Protein AF-F7T5T6-F1 (afdb_monomer)

Mean predicted aligned error: 4.32 Å

Solvent-accessible surface area (backbone atoms only — not comparable to full-atom values): 3941 Å² total; per-residue (Å²): 127,59,51,16,39,31,42,29,25,32,35,99,87,67,49,79,43,79,44,72,41,80,52,23,33,46,76,44,77,51,73,53,77,44,79,45,96,88,71,48,78,46,75,52,47,33,36,31,34,27,35,74,87,67,52,77,49,65,30,36,56,41,83,95,49,63,40,72,111

pLDDT: mean 88.72, std 8.18, range [61.72, 96.19]

InterPro domains:
  IPR005175 PPC domain [PF03479] (17-66)

Nearest PDB structures (foldseek):
  9b8t-assembly1_A  TM=5.344E-01  e=1.390E+00  Homo sapiens
  4ptf-assembly1_A  TM=5.313E-01  e=1.185E+00  Saccharomyces cerevisiae
  9f6j-assembly1_A  TM=5.279E-01  e=2.247E+00  Homo sapiens
  9b8s-assembly1_A  TM=4.985E-01  e=2.370E+00  Homo sapiens
  9f6l-assembly1_A  TM=4.056E-01  e=4.038E+00  Homo sapiens

Secondary structure (DSSP, 8-state):
--EEEEEEEE-TTS-EEEEEEEEEEEEEEEEEEEE-TTS-EEEEEEEEEE-TT--EEEEEEPTT--EE-

Sequence (69 aa):
MGSLVDACLYARGGEVRQVEGPAVEIVSLAGEVRAQVDGSVVASLSGVVADPAGRVHGGCLCRGLIRFV

Structure (mmCIF, N/CA/C/O backbone):
data_AF-F7T5T6-F1
#
_entry.id   AF-F7T5T6-F1
#
loop_
_atom_site.group_PDB
_atom_site.id
_atom_site.type_symbol
_atom_site.label_atom_id
_atom_site.label_alt_id
_atom_site.label_comp_id
_atom_site.label_asym_id
_atom_site.label_entity_id
_atom_site.label_seq_id
_atom_site.pdbx_PDB_ins_code
_atom_site.Cartn_x
_atom_site.Cartn_y
_atom_site.Cartn_z
_atom_site.occupancy
_atom_site.B_iso_or_equiv
_atom_site.auth_seq_id
_atom_site.auth_comp_id
_atom_site.auth_asym_id
_atom_site.auth_atom_id
_atom_site.pdbx_PDB_model_num
ATOM 1 N N . MET A 1 1 ? 7.643 7.670 4.273 1.00 61.72 1 MET A N 1
ATOM 2 C CA . MET A 1 1 ? 7.035 6.871 3.187 1.00 61.72 1 MET A CA 1
ATOM 3 C C . MET A 1 1 ? 7.919 5.659 2.975 1.00 61.72 1 MET A C 1
ATOM 5 O O . MET A 1 1 ? 9.123 5.808 3.138 1.00 61.72 1 MET A O 1
ATOM 9 N N . GLY A 1 2 ? 7.324 4.487 2.765 1.00 79.94 2 GLY A N 1
ATOM 10 C CA . GLY A 1 2 ? 8.011 3.195 2.774 1.00 79.94 2 GLY A CA 1
ATOM 11 C C . GLY A 1 2 ? 7.433 2.245 1.730 1.00 79.94 2 GLY A C 1
ATOM 12 O O . GLY A 1 2 ? 6.491 2.606 1.020 1.00 79.94 2 GLY A O 1
ATOM 13 N N . SER A 1 3 ? 7.994 1.045 1.673 1.00 84.12 3 SER A N 1
ATOM 14 C CA . SER A 1 3 ? 7.716 0.054 0.642 1.00 84.12 3 SER A CA 1
ATOM 15 C C . SER A 1 3 ? 6.762 -1.045 1.113 1.00 84.12 3 SER A C 1
ATOM 17 O O . SER A 1 3 ? 6.618 -1.342 2.304 1.00 84.12 3 SER A O 1
ATOM 19 N N . LEU A 1 4 ? 6.096 -1.648 0.137 1.00 86.12 4 LEU A N 1
ATOM 20 C CA . LEU A 1 4 ? 5.176 -2.761 0.273 1.00 86.12 4 LEU A CA 1
ATOM 21 C C . LEU A 1 4 ? 5.664 -3.942 -0.573 1.00 86.12 4 LEU A C 1
ATOM 23 O O . LEU A 1 4 ? 6.259 -3.764 -1.638 1.00 86.12 4 LEU A O 1
ATOM 27 N N . VAL A 1 5 ? 5.360 -5.150 -0.108 1.00 87.44 5 VAL A N 1
ATOM 28 C CA . VAL A 1 5 ? 5.536 -6.396 -0.865 1.00 87.44 5 VAL A CA 1
ATOM 29 C C . VAL A 1 5 ? 4.466 -6.532 -1.953 1.00 87.44 5 VAL A C 1
ATOM 31 O O . VAL A 1 5 ? 4.724 -7.094 -3.013 1.00 87.44 5 VAL A O 1
ATOM 34 N N . ASP A 1 6 ? 3.262 -6.042 -1.669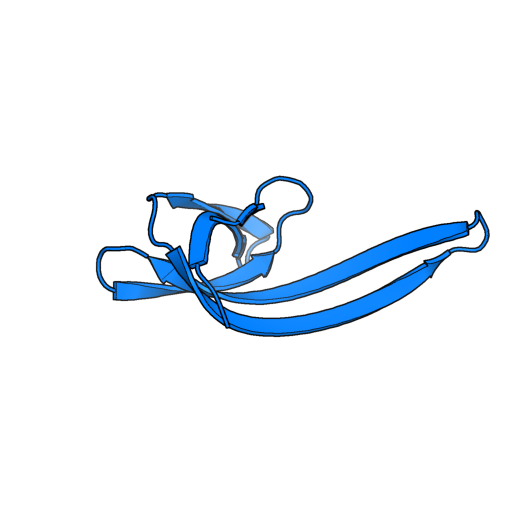 1.00 87.81 6 ASP A N 1
ATOM 35 C CA . ASP A 1 6 ? 2.120 -5.957 -2.574 1.00 87.81 6 ASP A CA 1
ATOM 36 C C . ASP A 1 6 ? 1.131 -4.895 -2.065 1.00 87.81 6 ASP A C 1
ATOM 38 O O . ASP A 1 6 ? 1.166 -4.471 -0.902 1.00 87.81 6 ASP A O 1
ATOM 42 N N . ALA A 1 7 ? 0.251 -4.430 -2.953 1.00 90.38 7 ALA A N 1
ATOM 43 C CA . ALA A 1 7 ? -0.832 -3.531 -2.584 1.00 90.38 7 ALA A CA 1
ATOM 44 C C . ALA A 1 7 ? -2.127 -3.873 -3.317 1.00 90.38 7 ALA A C 1
ATOM 46 O O . ALA A 1 7 ? -2.133 -4.147 -4.513 1.00 90.38 7 ALA A O 1
ATOM 47 N N . CYS A 1 8 ? -3.241 -3.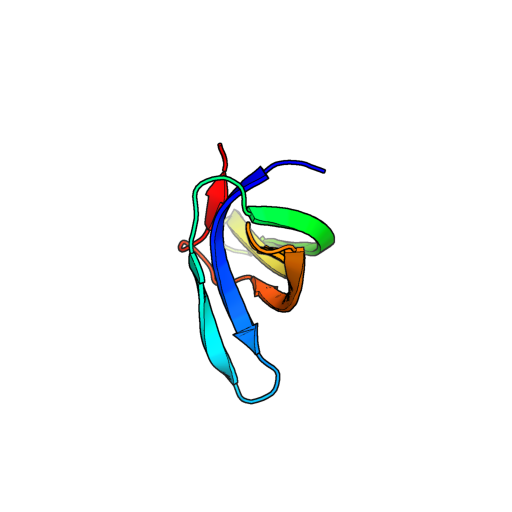739 -2.607 1.00 93.19 8 CYS A N 1
ATOM 48 C CA . CYS A 1 8 ? -4.579 -3.803 -3.172 1.00 93.19 8 CYS A CA 1
ATOM 49 C C . CYS A 1 8 ? -5.252 -2.435 -3.073 1.00 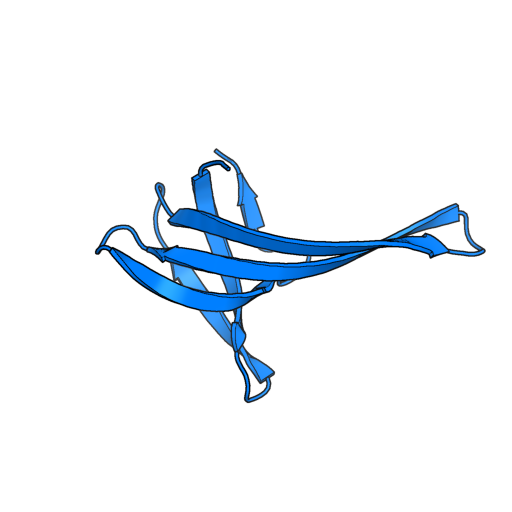93.19 8 CYS A C 1
ATOM 51 O O . CYS A 1 8 ? -5.297 -1.833 -1.993 1.00 93.19 8 CYS A O 1
ATOM 53 N N . LEU A 1 9 ? -5.821 -1.967 -4.186 1.00 93.44 9 LEU A N 1
ATOM 54 C CA . LEU A 1 9 ? -6.574 -0.719 -4.265 1.00 93.44 9 LEU A CA 1
ATOM 55 C C . LEU A 1 9 ? -7.981 -0.949 -4.820 1.00 93.44 9 LEU A C 1
ATOM 57 O O . LEU A 1 9 ? -8.157 -1.652 -5.811 1.00 93.44 9 LEU A O 1
ATOM 61 N N . TYR A 1 10 ? -8.973 -0.271 -4.252 1.00 92.75 10 TYR A N 1
ATOM 62 C CA . TYR A 1 10 ? -10.244 -0.021 -4.922 1.00 92.75 10 TYR A CA 1
ATOM 63 C C . TYR A 1 10 ? -10.074 1.155 -5.878 1.00 92.75 10 TYR A C 1
ATOM 65 O O . TYR A 1 10 ? -9.769 2.279 -5.457 1.00 92.75 10 TYR A O 1
ATOM 73 N N . ALA A 1 11 ? -10.269 0.894 -7.165 1.00 84.44 11 ALA A N 1
ATOM 74 C CA . ALA A 1 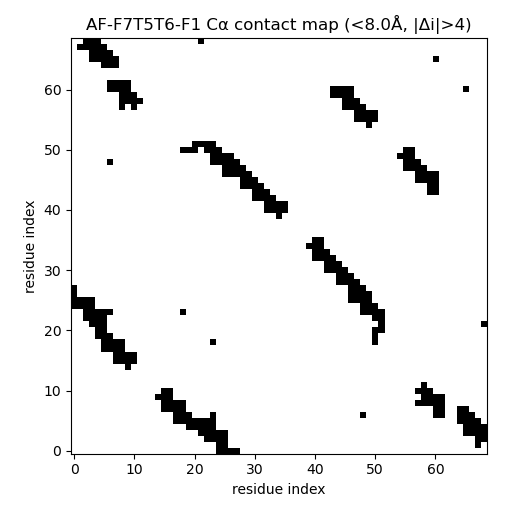11 ? -10.288 1.925 -8.186 1.00 84.44 11 ALA A CA 1
ATOM 75 C C . ALA A 1 11 ? -11.663 2.614 -8.251 1.00 84.44 11 ALA A C 1
ATOM 77 O O . ALA A 1 11 ? -12.611 2.253 -7.552 1.00 84.44 11 ALA A O 1
ATOM 78 N N . ARG A 1 12 ? -11.766 3.669 -9.066 1.00 79.69 12 ARG A N 1
ATOM 79 C CA . ARG A 1 12 ? -12.928 4.573 -9.085 1.00 79.69 12 ARG A CA 1
ATOM 80 C C . ARG A 1 12 ? -14.257 3.868 -9.405 1.00 79.69 12 ARG A C 1
ATOM 82 O O . ARG A 1 12 ? -15.295 4.368 -8.983 1.00 79.69 12 ARG A O 1
ATOM 89 N N . GLY A 1 13 ? -14.241 2.749 -10.131 1.00 79.69 13 GLY A N 1
ATOM 90 C CA . GLY A 1 13 ? -15.433 1.952 -10.445 1.00 79.69 13 GLY A CA 1
ATOM 91 C C . GLY A 1 13 ? -15.775 0.887 -9.398 1.00 79.69 13 GLY A C 1
ATOM 92 O O . GLY A 1 13 ? -16.716 0.124 -9.599 1.00 79.69 13 GLY A O 1
ATOM 93 N N . GLY A 1 14 ? -15.041 0.835 -8.281 1.00 81.69 14 GLY A N 1
ATOM 94 C CA . GLY A 1 14 ? -15.189 -0.188 -7.245 1.00 81.69 14 GLY A CA 1
ATOM 95 C C . GLY A 1 14 ? -14.471 -1.497 -7.573 1.00 81.69 14 GLY A C 1
ATOM 96 O O . GLY A 1 14 ? -14.470 -2.409 -6.747 1.00 81.69 14 GLY A O 1
ATOM 97 N N . GLU A 1 15 ? -13.834 -1.599 -8.742 1.00 88.62 15 GLU A N 1
ATOM 98 C CA . GLU A 1 15 ? -13.011 -2.744 -9.087 1.00 88.62 15 GLU A CA 1
ATOM 99 C C . GLU A 1 15 ? -11.776 -2.829 -8.188 1.00 88.62 15 GLU A C 1
ATOM 101 O O . GLU A 1 15 ? -11.143 -1.825 -7.842 1.00 88.62 15 GLU A O 1
ATOM 106 N N . VAL A 1 16 ? -11.433 -4.060 -7.821 1.00 91.06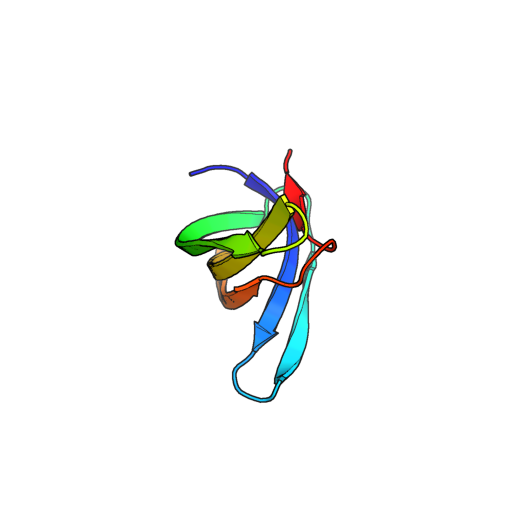 16 VAL A N 1
ATOM 107 C CA . VAL A 1 16 ? -10.231 -4.353 -7.051 1.00 91.06 16 VAL A CA 1
ATOM 108 C C . VAL A 1 16 ? -9.049 -4.437 -8.007 1.00 91.06 16 VAL A C 1
ATOM 110 O O . VAL A 1 16 ? -9.052 -5.229 -8.949 1.00 91.06 16 VAL A O 1
ATOM 113 N N . ARG A 1 17 ? -8.019 -3.636 -7.747 1.00 92.12 17 ARG A N 1
ATOM 114 C CA . ARG A 1 17 ? -6.741 -3.670 -8.447 1.00 92.12 17 ARG A CA 1
ATOM 115 C C . ARG A 1 17 ? -5.664 -4.202 -7.521 1.00 92.12 17 ARG A C 1
ATOM 117 O O . ARG A 1 17 ? -5.326 -3.550 -6.537 1.00 92.12 17 ARG A O 1
ATOM 124 N N . GLN A 1 18 ? -5.099 -5.341 -7.896 1.00 92.06 18 GLN A N 1
ATOM 125 C CA . GLN A 1 18 ? -3.863 -5.827 -7.301 1.00 92.06 18 GLN A CA 1
ATOM 126 C C . GLN A 1 18 ? -2.658 -5.188 -7.988 1.00 92.06 18 GLN A C 1
ATOM 128 O O . GLN A 1 18 ? -2.603 -5.094 -9.216 1.00 92.06 18 GLN A O 1
ATOM 133 N N . VAL A 1 19 ? -1.711 -4.732 -7.178 1.00 91.38 19 VAL A N 1
ATOM 134 C CA . VAL A 1 19 ? -0.417 -4.197 -7.589 1.00 91.38 19 VAL A CA 1
ATOM 135 C C . VAL A 1 19 ? 0.640 -5.122 -7.003 1.00 91.38 19 VAL A C 1
ATOM 137 O O . VAL A 1 19 ? 0.899 -5.115 -5.801 1.00 91.38 19 VAL A O 1
ATOM 140 N N . GLU A 1 20 ? 1.200 -5.964 -7.862 1.00 89.12 20 GLU A N 1
ATOM 141 C CA . GLU A 1 20 ? 2.140 -7.007 -7.468 1.00 89.12 20 GLU A CA 1
ATOM 142 C C . GLU A 1 20 ? 3.588 -6.511 -7.485 1.00 89.12 20 GLU A C 1
ATOM 144 O O . GLU A 1 20 ? 3.996 -5.751 -8.369 1.00 89.12 20 GLU A O 1
ATOM 149 N N . GLY A 1 21 ? 4.386 -7.038 -6.556 1.00 82.69 21 GLY A N 1
ATOM 150 C CA . GLY A 1 21 ? 5.841 -7.038 -6.640 1.00 82.69 21 GLY A CA 1
ATOM 151 C C . GLY A 1 21 ? 6.524 -6.461 -5.400 1.00 82.69 21 GLY A C 1
ATOM 152 O O . GLY A 1 21 ? 6.029 -5.505 -4.815 1.00 82.69 21 GLY A O 1
ATOM 153 N N . PRO A 1 22 ? 7.707 -6.981 -5.025 1.00 76.50 22 PRO A N 1
ATOM 154 C CA . PRO A 1 22 ? 8.306 -6.806 -3.695 1.00 76.50 22 PRO A CA 1
ATOM 155 C C . PRO A 1 22 ? 8.807 -5.384 -3.371 1.00 76.50 22 PRO A C 1
ATOM 157 O O . PRO A 1 22 ? 9.491 -5.188 -2.371 1.00 76.50 22 PRO A O 1
ATOM 160 N N . ALA A 1 23 ? 8.525 -4.411 -4.234 1.00 86.56 23 ALA A N 1
ATOM 161 C CA . ALA A 1 23 ? 9.006 -3.038 -4.153 1.00 86.56 23 ALA A CA 1
ATOM 162 C C . ALA A 1 23 ? 7.923 -2.054 -4.620 1.00 86.56 23 ALA A C 1
ATOM 164 O O . ALA A 1 23 ? 8.189 -1.144 -5.403 1.00 86.56 23 ALA A O 1
ATOM 165 N N . VAL A 1 24 ? 6.677 -2.271 -4.190 1.00 92.75 24 VAL A N 1
ATOM 166 C CA . VAL A 1 24 ? 5.612 -1.290 -4.405 1.00 92.75 24 VAL A CA 1
ATOM 167 C C . VAL A 1 24 ? 5.848 -0.116 -3.459 1.00 92.75 24 VAL A C 1
ATOM 169 O O . VAL A 1 24 ? 5.820 -0.271 -2.241 1.00 92.75 24 VAL A O 1
ATOM 172 N N . GLU A 1 25 ? 6.082 1.072 -4.002 1.00 93.38 25 GLU A N 1
ATOM 173 C CA . GLU A 1 25 ? 6.407 2.259 -3.208 1.00 93.38 25 GLU A CA 1
ATOM 174 C C . GLU A 1 25 ? 5.152 3.066 -2.887 1.00 93.38 25 GLU A C 1
ATOM 176 O O . GLU A 1 25 ? 4.382 3.415 -3.786 1.00 93.38 25 GLU A O 1
ATOM 181 N N . ILE A 1 26 ? 4.952 3.417 -1.614 1.00 92.12 26 ILE A N 1
ATOM 182 C CA . ILE A 1 26 ? 3.876 4.331 -1.215 1.00 92.12 26 ILE A CA 1
ATOM 183 C C . ILE A 1 26 ? 4.318 5.757 -1.532 1.00 92.12 26 ILE A C 1
ATOM 185 O O . ILE A 1 26 ? 5.146 6.323 -0.821 1.00 92.12 26 ILE A O 1
ATOM 189 N N . VAL A 1 27 ? 3.720 6.354 -2.562 1.00 94.81 27 VAL A N 1
ATOM 190 C CA . VAL A 1 27 ? 3.974 7.738 -2.996 1.00 94.81 27 VAL A CA 1
ATOM 191 C C . VAL A 1 27 ? 3.209 8.732 -2.127 1.00 94.81 27 VAL A C 1
ATOM 193 O O . VAL A 1 27 ? 3.713 9.801 -1.795 1.00 94.81 27 VAL A O 1
ATOM 196 N N . SER A 1 28 ? 1.979 8.393 -1.748 1.00 92.81 28 SER A N 1
ATOM 197 C CA . SER A 1 28 ? 1.189 9.185 -0.811 1.00 92.81 28 SER A CA 1
ATOM 198 C C . SER A 1 28 ? 0.178 8.314 -0.081 1.00 92.81 28 SER A C 1
ATOM 200 O O . SER A 1 28 ? -0.300 7.306 -0.603 1.00 92.81 28 SER A O 1
ATOM 202 N N . LEU A 1 29 ? -0.148 8.717 1.143 1.00 92.38 29 LEU A N 1
ATOM 203 C CA . LEU A 1 29 ? -1.164 8.082 1.966 1.00 92.38 29 LEU A CA 1
ATOM 204 C C . LEU A 1 29 ? -1.899 9.170 2.741 1.00 92.38 29 LEU A C 1
ATOM 206 O O . LEU A 1 29 ? -1.272 9.996 3.402 1.00 92.38 29 LEU A O 1
ATOM 210 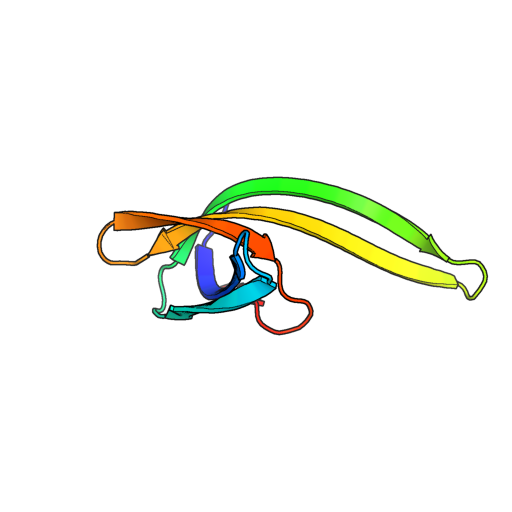N N . ALA A 1 30 ? -3.220 9.163 2.656 1.00 93.25 30 ALA A N 1
ATOM 211 C CA . ALA A 1 30 ? -4.081 10.083 3.371 1.00 93.25 30 ALA A CA 1
ATOM 212 C C . ALA A 1 30 ? -5.343 9.363 3.828 1.00 93.25 30 ALA A C 1
ATOM 214 O O . ALA A 1 30 ? -5.858 8.464 3.159 1.00 93.25 30 ALA A O 1
ATOM 215 N N . GLY A 1 31 ? -5.861 9.779 4.971 1.00 92.56 31 GLY A N 1
ATOM 216 C CA . GLY A 1 31 ? -7.071 9.203 5.513 1.00 92.56 31 GLY A CA 1
ATOM 217 C C . GLY A 1 31 ? -7.193 9.454 6.997 1.00 92.56 31 GLY A C 1
ATOM 218 O O . GLY A 1 31 ? -6.520 10.313 7.566 1.00 92.56 31 GLY A O 1
ATOM 219 N N . GLU A 1 32 ? -8.067 8.681 7.611 1.00 95.50 32 GLU A N 1
ATOM 220 C CA . GLU A 1 32 ? -8.452 8.856 8.998 1.00 95.50 32 GLU A CA 1
ATOM 221 C C . GLU A 1 32 ? -8.480 7.526 9.731 1.00 95.50 32 GLU A C 1
ATOM 223 O O . GLU A 1 32 ? -8.708 6.459 9.152 1.00 95.50 32 GLU A O 1
ATOM 228 N N . VAL A 1 33 ? -8.271 7.625 11.036 1.00 94.69 33 VAL A N 1
ATOM 229 C CA . VAL A 1 33 ? -8.387 6.520 11.972 1.00 94.69 33 VAL A CA 1
ATOM 230 C C . VAL A 1 33 ? -9.391 6.945 13.032 1.00 94.69 33 VAL A C 1
ATOM 232 O O . VAL A 1 33 ? -9.228 7.992 13.659 1.00 94.69 33 VAL A O 1
ATOM 235 N N . ARG A 1 34 ? -10.455 6.161 13.204 1.00 95.88 34 ARG A N 1
ATOM 236 C CA . ARG A 1 34 ? -11.534 6.444 14.155 1.00 95.88 34 ARG A CA 1
ATOM 237 C C . ARG A 1 34 ? -11.714 5.273 15.108 1.00 95.88 34 ARG A C 1
ATOM 239 O O . ARG A 1 34 ? -11.760 4.122 14.676 1.00 95.88 34 ARG A O 1
ATOM 246 N N . ALA A 1 35 ? -11.837 5.583 16.394 1.00 96.19 35 ALA A N 1
ATOM 247 C CA . ALA A 1 35 ? -12.297 4.623 17.386 1.00 96.19 35 ALA A CA 1
ATOM 248 C C . ALA A 1 35 ? -13.811 4.418 17.243 1.00 96.19 35 ALA A C 1
ATOM 250 O O . ALA A 1 35 ? -14.551 5.367 16.974 1.00 96.19 35 ALA A O 1
ATOM 251 N N . GLN A 1 36 ? -14.253 3.182 17.424 1.00 95.94 36 GLN A N 1
ATOM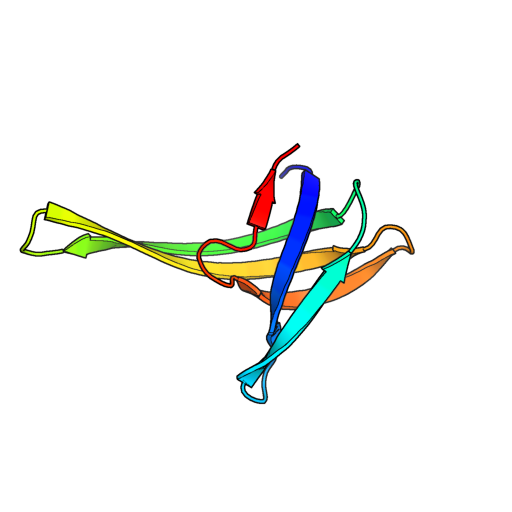 252 C CA . GLN A 1 36 ? -15.653 2.788 17.440 1.00 95.94 36 GLN A CA 1
ATOM 253 C C . GLN A 1 36 ? -16.154 2.642 18.879 1.00 95.94 36 GLN A C 1
ATOM 255 O O . GLN A 1 36 ? -15.374 2.538 19.826 1.00 95.94 36 GLN A O 1
ATOM 260 N N . VAL A 1 37 ? -17.478 2.613 19.044 1.00 95.50 37 VAL A N 1
ATOM 261 C CA . VAL A 1 37 ? -18.134 2.471 20.358 1.00 95.50 37 VAL A CA 1
ATOM 262 C C . VAL A 1 37 ? -17.782 1.142 21.040 1.00 95.50 37 VAL A C 1
ATOM 264 O O . VAL A 1 37 ? -17.718 1.079 22.263 1.00 95.50 37 VAL A O 1
ATOM 267 N N . ASP A 1 38 ? -17.508 0.096 20.259 1.00 95.75 38 ASP A N 1
ATOM 268 C CA . ASP A 1 38 ? -17.079 -1.221 20.748 1.00 95.75 38 ASP A CA 1
ATOM 269 C C . ASP A 1 38 ? -15.582 -1.289 21.116 1.00 95.75 38 ASP A C 1
ATOM 271 O O . ASP A 1 38 ? -15.076 -2.353 21.467 1.00 95.75 38 ASP A O 1
ATOM 275 N N . GLY A 1 39 ? -14.864 -0.164 21.032 1.00 94.38 39 GLY A N 1
ATOM 276 C CA . GLY A 1 39 ? -13.430 -0.071 21.302 1.00 94.38 39 GLY A CA 1
ATOM 277 C C . GLY A 1 39 ? -12.536 -0.515 20.141 1.00 94.38 39 GLY A C 1
ATOM 278 O O . GLY A 1 39 ? -11.315 -0.395 20.245 1.00 94.38 39 GLY A O 1
ATOM 279 N N . SER A 1 40 ? -13.102 -0.991 19.027 1.00 94.56 40 SER A N 1
ATOM 280 C CA . SER A 1 40 ? -12.331 -1.279 17.816 1.00 94.56 40 SER A CA 1
ATOM 281 C C . SER A 1 40 ? -11.855 0.009 17.141 1.00 94.56 40 SER A C 1
ATOM 283 O O . SER A 1 40 ? -12.382 1.101 17.360 1.00 94.56 40 SER A O 1
ATOM 285 N N . VAL A 1 41 ? -10.829 -0.111 16.300 1.00 93.50 41 VAL A N 1
ATOM 286 C CA . VAL A 1 41 ? -10.297 1.004 15.515 1.00 93.50 41 VAL A CA 1
ATOM 287 C C . VAL A 1 41 ? -10.502 0.716 14.041 1.00 93.50 41 VAL A C 1
ATOM 289 O O . VAL A 1 41 ? -10.172 -0.359 13.541 1.00 93.50 41 VAL A O 1
ATOM 292 N N . VAL A 1 42 ? -11.026 1.709 13.333 1.00 92.56 42 VAL A N 1
ATOM 293 C CA . VAL A 1 42 ? -11.274 1.634 11.903 1.00 92.56 42 VAL A CA 1
ATOM 294 C C . VAL A 1 42 ? -10.450 2.687 11.183 1.00 92.56 42 VAL A C 1
ATOM 296 O O . VAL A 1 42 ? -10.562 3.878 11.462 1.00 92.56 42 VAL A O 1
ATOM 299 N N . ALA A 1 43 ? -9.656 2.234 10.215 1.00 92.00 43 ALA A N 1
ATOM 300 C CA . ALA A 1 43 ? -8.965 3.103 9.276 1.00 92.00 43 ALA A CA 1
ATOM 301 C C . ALA A 1 43 ? -9.717 3.165 7.937 1.00 92.00 43 ALA A C 1
ATOM 303 O O . ALA A 1 43 ? -10.215 2.149 7.427 1.00 92.00 43 ALA A O 1
ATOM 304 N N . SER A 1 44 ? -9.778 4.367 7.368 1.00 91.38 44 SER A N 1
ATOM 305 C CA . SER A 1 44 ? -10.184 4.626 5.987 1.00 91.38 44 SER A CA 1
ATOM 306 C C . SER A 1 44 ? -9.042 5.365 5.307 1.00 91.38 44 SER A C 1
ATOM 308 O O . SER A 1 44 ? -8.792 6.530 5.615 1.00 91.38 44 SER A O 1
ATOM 310 N N . LEU A 1 45 ? -8.302 4.659 4.451 1.00 92.19 45 LEU A N 1
ATOM 311 C CA . LEU A 1 45 ? -7.071 5.149 3.840 1.00 92.19 45 LEU A CA 1
ATOM 312 C C . LEU A 1 45 ? -7.197 5.138 2.318 1.00 92.19 45 LEU A C 1
ATOM 314 O O . LEU A 1 45 ? -7.682 4.179 1.718 1.00 92.19 45 LEU A O 1
ATOM 318 N N . SER A 1 46 ? -6.702 6.200 1.704 1.00 93.25 46 SER A N 1
ATOM 319 C CA . SER A 1 46 ? -6.530 6.349 0.264 1.00 93.25 46 SER A CA 1
ATOM 320 C C . SER A 1 46 ? -5.093 6.747 -0.022 1.00 93.25 46 SER A C 1
ATOM 322 O O . SER A 1 46 ? -4.418 7.334 0.826 1.00 93.25 46 SER A O 1
ATOM 324 N N . GLY A 1 47 ? -4.598 6.405 -1.200 1.00 92.56 47 GLY A N 1
ATOM 325 C CA . GLY A 1 47 ? -3.206 6.663 -1.503 1.00 92.56 47 GLY A CA 1
ATOM 326 C C . GLY A 1 47 ? -2.857 6.441 -2.952 1.00 92.56 47 GLY A C 1
ATOM 327 O O . GLY A 1 47 ? -3.693 6.077 -3.785 1.00 92.56 47 GLY A O 1
ATOM 328 N N . VAL A 1 48 ? -1.585 6.685 -3.216 1.00 94.25 48 VAL A N 1
ATOM 329 C CA . VAL A 1 48 ? -0.947 6.473 -4.502 1.00 94.25 48 VAL A CA 1
ATOM 330 C C . VAL A 1 48 ? 0.246 5.561 -4.279 1.00 94.25 48 VAL A C 1
ATOM 332 O O . VAL A 1 48 ? 1.058 5.809 -3.386 1.00 94.25 48 VAL A O 1
ATOM 335 N N . VAL A 1 49 ? 0.354 4.523 -5.100 1.00 94.06 49 VAL A N 1
ATOM 336 C CA . VAL A 1 49 ? 1.487 3.599 -5.103 1.00 94.06 49 VAL A CA 1
ATOM 337 C C . VAL A 1 49 ? 2.143 3.556 -6.476 1.00 94.06 49 VAL A C 1
ATOM 339 O O . VAL A 1 49 ? 1.472 3.754 -7.491 1.00 94.06 49 VAL A O 1
ATOM 342 N N . ALA A 1 50 ? 3.442 3.286 -6.510 1.00 94.88 50 ALA A N 1
ATOM 343 C CA . ALA A 1 50 ? 4.171 2.976 -7.731 1.00 94.88 50 ALA A CA 1
ATOM 344 C C . ALA A 1 50 ? 4.528 1.488 -7.744 1.00 94.88 50 ALA A C 1
ATOM 346 O O . ALA A 1 50 ? 5.032 0.967 -6.753 1.00 94.88 50 ALA A O 1
ATOM 347 N N . ASP A 1 51 ? 4.245 0.802 -8.850 1.00 94.19 51 ASP A N 1
ATOM 348 C CA . ASP A 1 51 ? 4.671 -0.584 -9.043 1.00 94.19 51 ASP A CA 1
ATOM 349 C C . ASP A 1 51 ? 6.175 -0.672 -9.384 1.00 94.19 51 ASP A C 1
ATOM 351 O O . ASP A 1 51 ? 6.800 0.354 -9.672 1.00 94.19 51 ASP A O 1
ATOM 355 N N . PRO A 1 52 ? 6.779 -1.876 -9.407 1.00 92.44 52 PRO A N 1
ATOM 356 C CA . PRO A 1 52 ? 8.202 -2.021 -9.731 1.00 92.44 52 PRO A CA 1
ATOM 357 C C . PRO A 1 52 ? 8.596 -1.549 -11.140 1.00 92.44 52 PRO A C 1
ATOM 359 O O . PRO A 1 52 ? 9.773 -1.316 -11.401 1.00 92.44 52 PRO A O 1
ATOM 362 N N . ALA A 1 53 ? 7.633 -1.405 -12.058 1.00 94.06 53 ALA A N 1
ATOM 363 C CA . ALA A 1 53 ? 7.855 -0.838 -13.388 1.00 94.06 53 ALA A CA 1
ATOM 364 C C . ALA A 1 53 ? 7.722 0.700 -13.404 1.00 94.06 53 ALA A C 1
ATOM 366 O O . ALA A 1 53 ? 7.805 1.315 -14.467 1.00 94.06 53 ALA A O 1
ATOM 367 N N . GLY A 1 54 ? 7.496 1.326 -12.246 1.00 92.94 54 GLY A N 1
ATOM 368 C CA . GLY A 1 54 ? 7.315 2.766 -12.089 1.00 92.94 54 GLY A CA 1
ATOM 369 C C . GLY A 1 54 ? 5.928 3.272 -12.491 1.00 92.94 54 GLY A C 1
ATOM 370 O O . GLY A 1 54 ? 5.730 4.484 -12.590 1.00 92.94 54 GLY A O 1
ATOM 371 N N . ARG A 1 55 ? 4.950 2.388 -12.740 1.00 94.94 55 ARG A N 1
ATOM 372 C CA . ARG A 1 55 ? 3.580 2.808 -13.070 1.00 94.94 55 ARG A CA 1
ATOM 373 C C . ARG A 1 55 ? 2.833 3.175 -11.799 1.00 94.94 55 ARG A C 1
ATOM 375 O O . ARG A 1 55 ? 2.892 2.463 -10.800 1.00 94.94 55 ARG A O 1
ATOM 382 N N . VAL A 1 56 ? 2.097 4.278 -11.868 1.00 94.56 56 VAL A N 1
ATOM 383 C CA . VAL A 1 56 ? 1.435 4.880 -10.711 1.00 94.56 56 VAL A CA 1
ATOM 384 C C . VAL A 1 56 ? -0.041 4.498 -10.663 1.00 94.56 56 VAL A C 1
ATOM 386 O O . VAL A 1 56 ? -0.764 4.630 -11.652 1.00 94.56 56 VAL A O 1
ATOM 389 N N . HIS A 1 57 ? -0.498 4.069 -9.488 1.00 93.69 57 HIS A N 1
ATOM 390 C CA . HIS A 1 57 ? -1.864 3.619 -9.233 1.00 93.69 57 HIS A CA 1
ATOM 391 C C . HIS A 1 57 ? -2.436 4.347 -8.019 1.00 93.69 57 HIS A C 1
ATOM 393 O O . HIS A 1 57 ? -1.814 4.370 -6.961 1.00 93.69 57 HIS A O 1
ATOM 3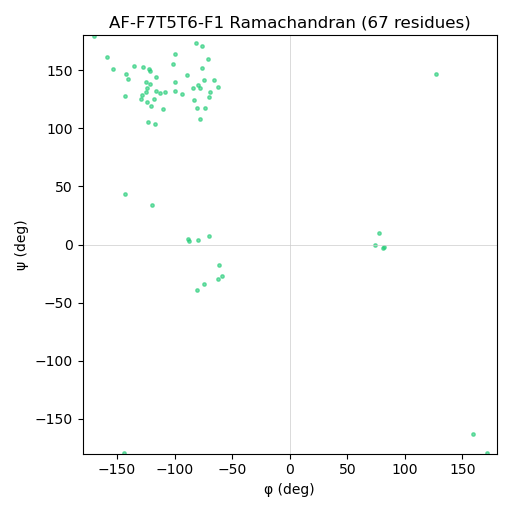99 N N . GLY A 1 58 ? -3.623 4.937 -8.166 1.00 93.62 58 GLY A N 1
ATOM 400 C CA . GLY A 1 58 ? -4.328 5.628 -7.085 1.00 93.62 58 GLY A CA 1
ATOM 401 C C . GLY A 1 58 ? -5.6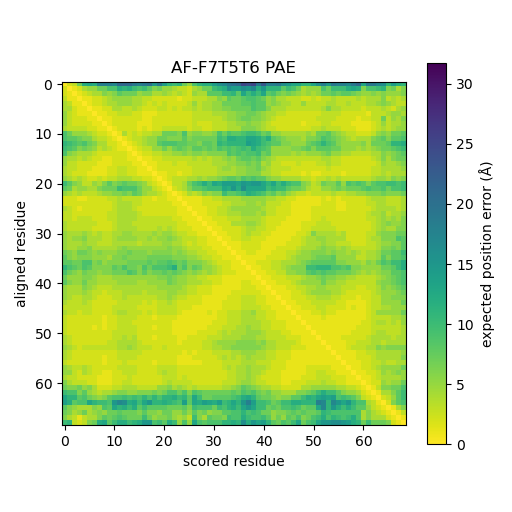45 4.943 -6.734 1.00 93.62 58 GLY A C 1
ATOM 402 O O . GLY A 1 58 ? -6.335 4.438 -7.622 1.00 93.62 58 GLY A O 1
ATOM 403 N N . GLY A 1 59 ? -6.002 4.945 -5.451 1.00 94.12 59 GLY A N 1
ATOM 404 C CA . GLY A 1 59 ? -7.262 4.369 -4.986 1.00 94.12 59 GLY A CA 1
ATOM 405 C C . GLY A 1 59 ? -7.389 4.295 -3.467 1.00 94.12 59 GLY A C 1
ATOM 406 O O . GLY A 1 59 ? -6.495 4.706 -2.724 1.00 94.12 59 GLY A O 1
ATOM 407 N N . CYS A 1 60 ? -8.519 3.759 -3.007 1.00 93.81 60 CYS A N 1
ATOM 408 C CA . CYS A 1 60 ? -8.697 3.419 -1.595 1.00 93.81 60 CYS A CA 1
ATOM 409 C C . CYS A 1 60 ? -7.972 2.113 -1.286 1.00 93.81 60 CYS A C 1
ATOM 411 O O . CYS A 1 60 ? -8.109 1.142 -2.021 1.00 93.81 60 CYS A O 1
ATOM 413 N N . LEU A 1 61 ? -7.231 2.070 -0.186 1.00 90.19 61 LEU A N 1
ATOM 414 C CA . LEU A 1 61 ? -6.470 0.896 0.221 1.00 90.19 61 LEU A CA 1
ATOM 415 C C . LEU A 1 61 ? -7.422 -0.217 0.686 1.00 90.19 61 LEU A C 1
ATOM 417 O O . LEU A 1 61 ? -8.276 0.004 1.552 1.00 90.19 61 LEU A O 1
ATOM 421 N N . CYS A 1 62 ? -7.287 -1.421 0.121 1.00 89.12 62 CYS A N 1
ATOM 422 C CA . CYS A 1 62 ? -8.080 -2.571 0.552 1.00 89.12 62 CYS A CA 1
ATOM 423 C C . CYS A 1 62 ? -7.645 -3.013 1.953 1.00 89.12 62 CYS A C 1
ATOM 425 O O . CYS A 1 62 ? -6.464 -3.239 2.217 1.00 89.12 62 CYS A O 1
ATOM 427 N N . ARG A 1 63 ? -8.605 -3.213 2.857 1.00 77.31 63 ARG A N 1
ATOM 428 C CA . ARG A 1 63 ? -8.315 -3.746 4.195 1.00 77.31 63 ARG A CA 1
ATOM 429 C C . ARG A 1 63 ? -7.722 -5.155 4.108 1.00 77.31 63 ARG A C 1
ATOM 431 O O . ARG A 1 63 ? -8.248 -5.993 3.386 1.00 77.31 63 ARG A O 1
ATOM 438 N N . GLY A 1 64 ? -6.666 -5.413 4.881 1.00 66.75 64 GLY A N 1
ATOM 439 C CA . GLY A 1 64 ? -6.093 -6.754 5.073 1.00 66.75 64 GLY A CA 1
ATOM 440 C C . GLY A 1 64 ? -5.288 -7.324 3.897 1.00 66.75 64 GLY A C 1
ATOM 441 O O . GLY A 1 64 ? -4.773 -8.427 4.021 1.00 66.75 64 GLY A O 1
ATOM 442 N N . LEU A 1 65 ? -5.159 -6.590 2.788 1.00 66.19 65 LEU A N 1
ATOM 443 C CA . LEU A 1 65 ? -4.466 -7.022 1.563 1.00 66.19 65 LEU A CA 1
ATOM 444 C C . LEU A 1 65 ? -3.289 -6.094 1.219 1.00 66.19 65 LEU A C 1
ATOM 446 O O . LEU A 1 65 ? -3.037 -5.797 0.056 1.00 66.19 65 LEU A O 1
ATOM 450 N N . ILE A 1 66 ? -2.631 -5.561 2.250 1.00 71.38 66 ILE A N 1
ATOM 451 C CA . ILE A 1 66 ? -1.447 -4.710 2.119 1.00 71.38 66 ILE A CA 1
ATOM 452 C C . ILE A 1 66 ? -0.381 -5.260 3.042 1.00 71.38 66 ILE A C 1
ATOM 454 O O . ILE A 1 66 ? -0.614 -5.395 4.249 1.00 71.38 66 ILE A O 1
ATOM 458 N N . ARG A 1 67 ? 0.792 -5.540 2.480 1.00 74.38 67 ARG A N 1
ATOM 459 C CA . ARG A 1 67 ? 1.924 -6.077 3.223 1.00 74.38 67 ARG A CA 1
ATOM 460 C C . ARG A 1 67 ? 3.118 -5.138 3.130 1.00 74.38 67 ARG A C 1
ATOM 462 O O . ARG A 1 67 ? 3.630 -4.904 2.045 1.00 74.38 67 ARG A O 1
ATOM 469 N N . PHE A 1 68 ? 3.575 -4.632 4.272 1.00 72.50 68 PHE A N 1
ATOM 470 C CA . PHE A 1 68 ? 4.814 -3.855 4.374 1.00 72.50 68 PHE A CA 1
ATOM 471 C C . PHE A 1 68 ? 6.043 -4.771 4.308 1.00 72.50 68 PHE A C 1
ATOM 473 O O . PHE A 1 68 ? 5.948 -5.949 4.675 1.00 72.50 68 PHE A O 1
ATOM 480 N N . VAL A 1 69 ? 7.159 -4.228 3.812 1.00 70.12 69 VAL A N 1
ATOM 481 C CA . VAL A 1 69 ? 8.483 -4.879 3.843 1.00 70.12 69 VAL A CA 1
ATOM 482 C C . VAL A 1 69 ? 9.031 -4.922 5.267 1.00 70.12 69 VAL A C 1
ATOM 484 O O . VAL A 1 69 ? 8.851 -3.922 5.999 1.00 70.12 69 VAL A O 1
#

Foldseek 3Di:
DAFWQWFWFQDPVRDIDIQHHHGWAFPDKDWDWDQDPVRDIDTWMWGWIAHPVRDIDTHTTDPPGIGGD

Organism: NCBI:txid1003200

Radius of gyration: 12.52 Å; Cα contacts (8 Å, |Δi|>4): 160; chains: 1; bounding box: 27×17×35 Å